Protein AF-A0A924JZL6-F1 (afdb_monomer_lite)

Sequence (47 aa):
MGEFDLIARYFTRPTKRALLGVGDDCALLQPAEGMQLAVSSDMLVEG

Structure (mmCIF, N/CA/C/O backbone):
data_AF-A0A924JZL6-F1
#
_entry.id   AF-A0A924JZL6-F1
#
loop_
_atom_site.group_PDB
_atom_site.id
_atom_site.type_symbol
_atom_site.label_atom_id
_atom_site.label_alt_id
_atom_site.label_comp_id
_atom_site.label_asym_id
_atom_site.label_entity_id
_atom_site.label_seq_id
_atom_site.pdbx_PDB_ins_code
_atom_site.Cartn_x
_atom_site.Cartn_y
_atom_site.Cartn_z
_atom_site.occupancy
_atom_site.B_iso_or_equiv
_atom_site.auth_seq_id
_atom_site.auth_comp_id
_atom_site.auth_asym_id
_atom_site.auth_atom_id
_atom_site.pdbx_PDB_model_num
ATOM 1 N N . MET A 1 1 ? 11.518 6.750 -16.796 1.00 78.88 1 MET A N 1
ATOM 2 C CA . MET A 1 1 ? 10.521 6.749 -15.713 1.00 78.88 1 MET A CA 1
ATOM 3 C C . MET A 1 1 ? 9.986 5.337 -15.632 1.00 78.88 1 MET A C 1
ATOM 5 O O . MET A 1 1 ? 9.327 4.910 -16.572 1.00 78.88 1 MET A O 1
ATOM 9 N N . GLY A 1 2 ? 10.418 4.591 -14.620 1.00 93.88 2 GLY A N 1
ATOM 10 C CA . GLY A 1 2 ? 9.993 3.211 -14.387 1.00 93.88 2 GLY A CA 1
ATOM 11 C C . GLY A 1 2 ? 8.693 3.137 -13.587 1.00 93.88 2 GLY A C 1
ATOM 12 O O . GLY A 1 2 ? 8.104 4.161 -13.238 1.00 93.88 2 GLY A O 1
ATOM 13 N N . GLU A 1 3 ? 8.267 1.918 -13.269 1.00 89.88 3 GLU A N 1
ATOM 14 C CA . GLU A 1 3 ? 7.081 1.653 -12.447 1.00 89.88 3 GLU A CA 1
ATOM 15 C C . GLU A 1 3 ? 7.164 2.335 -11.074 1.00 89.88 3 GLU A C 1
ATOM 17 O O . GLU A 1 3 ? 6.259 3.076 -10.692 1.00 89.88 3 GLU A O 1
ATOM 22 N N . PHE A 1 4 ? 8.283 2.175 -10.364 1.00 88.88 4 PHE A N 1
ATOM 23 C CA . PHE A 1 4 ? 8.450 2.768 -9.036 1.00 88.88 4 PHE A CA 1
ATOM 24 C C . PHE A 1 4 ? 8.414 4.302 -9.059 1.00 88.88 4 PHE A C 1
ATOM 26 O O . PHE A 1 4 ? 7.857 4.910 -8.147 1.00 88.88 4 PHE A O 1
ATOM 33 N N . ASP A 1 5 ? 8.914 4.936 -10.127 1.00 92.94 5 ASP A N 1
ATOM 34 C CA . ASP A 1 5 ? 8.823 6.392 -10.290 1.00 92.94 5 ASP A CA 1
ATOM 35 C C . ASP A 1 5 ? 7.363 6.849 -10.455 1.00 92.94 5 ASP A C 1
ATOM 37 O O . ASP A 1 5 ? 6.963 7.888 -9.923 1.00 92.94 5 ASP A O 1
ATOM 41 N N . LEU A 1 6 ? 6.555 6.078 -11.194 1.00 93.69 6 LEU A N 1
ATOM 42 C CA . LEU A 1 6 ? 5.125 6.334 -11.376 1.00 93.69 6 LEU A CA 1
ATOM 43 C C . LEU A 1 6 ? 4.365 6.173 -10.055 1.00 93.69 6 LEU A C 1
ATOM 45 O O . LEU A 1 6 ? 3.588 7.060 -9.689 1.00 93.69 6 LEU A O 1
ATOM 49 N N . ILE A 1 7 ? 4.621 5.085 -9.323 1.00 90.94 7 ILE A N 1
ATOM 50 C CA . ILE A 1 7 ? 4.042 4.825 -7.997 1.00 90.94 7 ILE A CA 1
ATOM 51 C C . ILE A 1 7 ? 4.368 5.979 -7.050 1.00 90.94 7 ILE A C 1
ATOM 53 O O . ILE A 1 7 ? 3.462 6.603 -6.492 1.00 90.94 7 ILE A O 1
ATOM 57 N N . ALA A 1 8 ? 5.651 6.321 -6.933 1.00 90.38 8 ALA A N 1
ATOM 58 C CA . ALA A 1 8 ? 6.116 7.361 -6.030 1.00 90.38 8 ALA A CA 1
ATOM 59 C C . ALA A 1 8 ? 5.471 8.719 -6.346 1.00 90.38 8 ALA A C 1
ATOM 61 O O . ALA A 1 8 ? 4.969 9.388 -5.440 1.00 90.38 8 ALA A O 1
ATOM 62 N N . ARG A 1 9 ? 5.435 9.107 -7.628 1.00 92.88 9 ARG A N 1
ATOM 63 C CA . ARG A 1 9 ? 4.950 10.422 -8.066 1.00 92.88 9 ARG A CA 1
ATOM 64 C C . ARG A 1 9 ? 3.442 10.600 -7.930 1.00 92.88 9 ARG A C 1
ATOM 66 O O . ARG A 1 9 ? 3.002 11.703 -7.613 1.00 92.88 9 ARG A O 1
ATOM 73 N N . TYR A 1 10 ? 2.657 9.567 -8.220 1.00 93.06 10 TYR A N 1
ATOM 74 C CA . TYR A 1 10 ? 1.205 9.712 -8.367 1.00 93.06 10 TYR A CA 1
ATOM 75 C C . TYR A 1 10 ? 0.394 9.030 -7.264 1.00 93.06 10 TYR A C 1
ATOM 77 O O . TYR A 1 10 ? -0.758 9.407 -7.044 1.00 93.06 10 TYR A O 1
ATOM 85 N N . PHE A 1 11 ? 0.968 8.055 -6.558 1.00 89.75 11 PHE A N 1
ATOM 86 C CA . PHE A 1 11 ? 0.213 7.179 -5.661 1.00 89.75 11 PHE A CA 1
ATOM 87 C C . PHE A 1 11 ? 0.693 7.208 -4.203 1.00 89.75 11 PHE A C 1
ATOM 89 O O . PHE A 1 11 ? 0.008 6.667 -3.333 1.00 89.75 11 PHE A O 1
ATOM 96 N N . THR A 1 12 ? 1.783 7.920 -3.897 1.00 89.69 12 THR A N 1
ATOM 97 C CA . THR A 1 12 ? 2.196 8.194 -2.512 1.00 89.69 12 THR A CA 1
ATOM 98 C C . THR A 1 12 ? 1.259 9.206 -1.863 1.00 89.69 12 THR A C 1
ATOM 100 O O . THR A 1 12 ? 1.249 10.390 -2.197 1.00 89.69 12 THR A O 1
ATOM 103 N N . ARG A 1 13 ? 0.459 8.742 -0.904 1.00 88.44 13 ARG A N 1
ATOM 104 C CA . ARG A 1 13 ? -0.479 9.565 -0.131 1.00 88.44 13 ARG A CA 1
ATOM 105 C C . ARG A 1 13 ? -0.614 9.025 1.293 1.00 88.44 1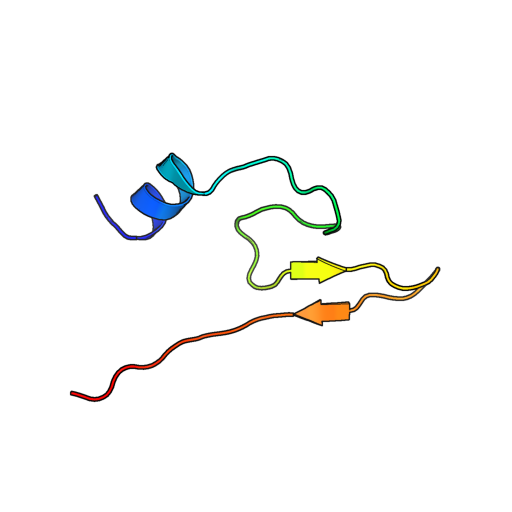3 ARG A C 1
ATOM 107 O O . ARG A 1 13 ? -0.382 7.833 1.492 1.00 88.44 13 ARG A O 1
ATOM 114 N N . PRO A 1 14 ? -1.032 9.848 2.272 1.00 87.81 14 PRO A N 1
ATOM 115 C CA . PRO A 1 14 ? -1.215 9.387 3.644 1.00 87.81 14 PRO A CA 1
ATOM 116 C C . PRO A 1 14 ? -2.197 8.211 3.736 1.00 87.81 14 PRO A C 1
ATOM 118 O O . PRO A 1 14 ? -3.339 8.298 3.265 1.00 87.81 14 PRO A O 1
ATOM 121 N N . THR A 1 15 ? -1.770 7.120 4.367 1.00 87.19 15 THR A N 1
ATOM 122 C CA . THR A 1 15 ? -2.610 5.957 4.657 1.00 87.19 15 THR A CA 1
ATOM 123 C C . THR A 1 15 ? -3.524 6.252 5.841 1.00 87.19 15 THR A C 1
ATOM 125 O O . THR A 1 15 ? -3.080 6.622 6.920 1.00 87.19 15 THR A O 1
ATOM 128 N N . LYS A 1 16 ? -4.840 6.117 5.629 1.00 86.75 16 LYS A N 1
ATOM 129 C CA . LYS A 1 16 ? -5.855 6.447 6.650 1.00 86.75 16 LYS A CA 1
ATOM 130 C C . LYS A 1 16 ? -6.307 5.258 7.498 1.00 86.75 16 LYS A C 1
ATOM 132 O O . LYS A 1 16 ? -6.830 5.464 8.583 1.00 86.75 16 LYS A O 1
ATOM 137 N N . ARG A 1 17 ? -6.218 4.039 6.957 1.00 86.38 17 ARG A N 1
ATOM 138 C CA . ARG A 1 17 ? -6.784 2.817 7.569 1.00 86.38 17 ARG A CA 1
ATOM 139 C C . ARG A 1 17 ? -5.812 1.641 7.615 1.00 86.38 17 ARG A C 1
ATOM 141 O O . ARG A 1 17 ? -6.110 0.646 8.262 1.00 86.38 17 ARG A O 1
ATOM 148 N N . ALA A 1 18 ? -4.701 1.746 6.891 1.00 90.69 18 ALA A N 1
ATOM 149 C CA . ALA A 1 18 ? -3.654 0.742 6.905 1.00 90.69 18 ALA A CA 1
ATOM 150 C C . ALA A 1 18 ? -2.593 1.135 7.931 1.00 90.69 18 ALA A C 1
ATOM 152 O O . ALA A 1 18 ? -2.300 2.321 8.089 1.00 90.69 18 ALA A O 1
ATOM 153 N N . LEU A 1 19 ? -2.038 0.135 8.608 1.00 89.81 19 LEU A N 1
ATOM 154 C CA . LEU A 1 19 ? -0.954 0.290 9.574 1.00 89.81 19 LEU A CA 1
ATOM 155 C C . LEU A 1 19 ? 0.386 0.594 8.894 1.00 89.81 19 LEU A C 1
ATOM 157 O O . LEU A 1 19 ? 1.254 1.204 9.509 1.00 89.81 19 LEU A O 1
ATOM 161 N N . LEU A 1 20 ? 0.541 0.178 7.634 1.00 86.31 20 LEU A N 1
ATOM 162 C CA . LEU A 1 20 ? 1.733 0.402 6.819 1.00 86.31 20 LEU A CA 1
ATOM 163 C C . LEU A 1 20 ? 1.423 1.349 5.655 1.00 86.31 20 LEU A C 1
ATOM 165 O O . LEU A 1 20 ? 0.287 1.427 5.177 1.00 86.31 20 LEU A O 1
ATOM 169 N N . GLY A 1 21 ? 2.433 2.118 5.248 1.00 81.12 21 GLY A N 1
ATOM 170 C CA . GLY A 1 21 ? 2.373 3.025 4.102 1.00 81.12 21 GLY A CA 1
ATOM 171 C C . GLY A 1 21 ? 2.602 2.319 2.765 1.00 81.12 21 GLY A C 1
ATOM 172 O O . GLY A 1 21 ? 2.748 1.104 2.698 1.00 81.12 21 GLY A O 1
ATOM 173 N N . VAL A 1 22 ? 2.637 3.104 1.686 1.00 85.56 22 VAL A N 1
ATOM 174 C CA . VAL A 1 22 ? 3.037 2.619 0.354 1.00 85.56 22 VAL A CA 1
ATOM 175 C C . VAL A 1 22 ? 4.518 2.224 0.376 1.00 85.56 22 VAL A C 1
ATOM 177 O O . VAL A 1 22 ? 5.325 2.971 0.927 1.00 85.56 22 VAL A O 1
ATOM 180 N N . GLY A 1 23 ? 4.868 1.102 -0.261 1.00 81.75 23 GLY A N 1
ATOM 181 C CA . GLY A 1 23 ? 6.253 0.626 -0.397 1.00 81.75 23 GLY A CA 1
ATOM 182 C C . GLY A 1 23 ? 6.570 -0.684 0.330 1.00 81.75 23 GLY A C 1
ATOM 183 O O . GLY A 1 23 ? 7.720 -1.102 0.307 1.00 81.75 23 GLY A O 1
ATOM 184 N N . ASP A 1 24 ? 5.571 -1.307 0.955 1.00 87.44 24 ASP A N 1
ATOM 185 C CA . ASP A 1 24 ? 5.645 -2.671 1.491 1.00 87.44 24 ASP A CA 1
ATOM 186 C C . ASP A 1 24 ? 4.962 -3.666 0.528 1.00 87.44 24 ASP A C 1
ATOM 188 O O . ASP A 1 24 ? 4.184 -3.254 -0.338 1.00 87.44 24 ASP A O 1
ATOM 192 N N . ASP A 1 25 ? 5.208 -4.965 0.699 1.00 87.75 25 ASP A N 1
ATOM 193 C CA . ASP A 1 25 ? 4.719 -6.043 -0.180 1.00 87.75 25 ASP A CA 1
ATOM 194 C C . ASP A 1 25 ? 3.209 -6.311 -0.022 1.00 87.75 25 ASP A C 1
ATOM 196 O O . ASP A 1 25 ? 2.568 -6.969 -0.849 1.00 87.75 25 ASP A O 1
ATOM 200 N N . CYS A 1 26 ? 2.609 -5.816 1.063 1.00 91.75 26 CYS A N 1
ATOM 201 C CA . CYS A 1 26 ? 1.174 -5.902 1.305 1.00 91.75 26 CYS A CA 1
ATOM 202 C C . CYS A 1 26 ? 0.667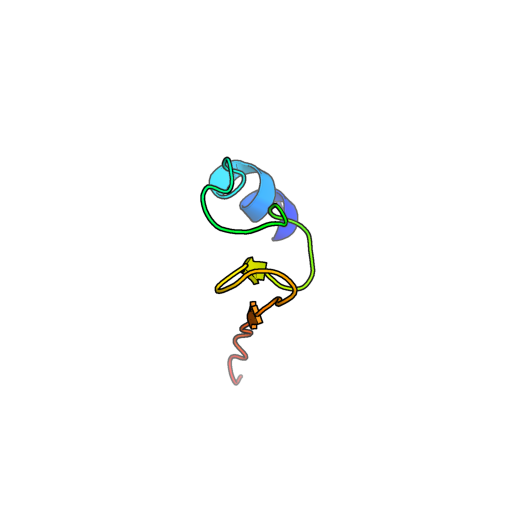 -4.762 2.197 1.00 91.75 26 CYS A C 1
ATOM 204 O O . CYS A 1 26 ? 1.420 -4.101 2.912 1.00 91.75 26 CYS A O 1
ATOM 206 N N . ALA A 1 27 ? 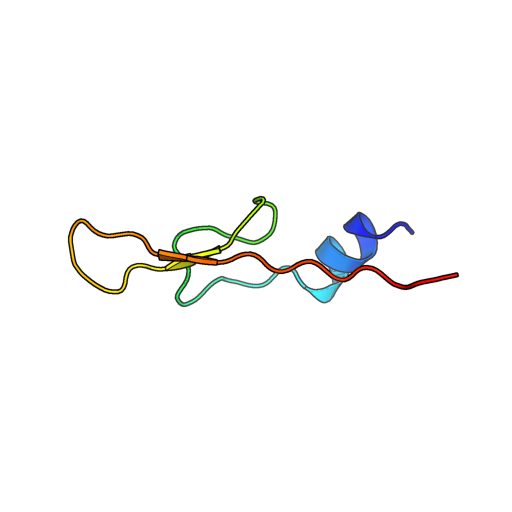-0.649 -4.548 2.199 1.00 93.31 27 ALA A N 1
ATOM 207 C CA . ALA A 1 27 ? -1.294 -3.659 3.157 1.00 93.31 27 ALA A CA 1
ATOM 208 C C . ALA A 1 27 ? -1.701 -4.433 4.418 1.00 93.31 27 ALA A C 1
ATOM 210 O O . ALA A 1 27 ? -2.349 -5.476 4.324 1.00 93.31 27 ALA A O 1
ATOM 211 N N . LEU A 1 28 ? -1.408 -3.877 5.598 1.00 94.56 28 LEU A N 1
ATOM 212 C CA . LEU A 1 28 ? -1.904 -4.392 6.877 1.00 94.56 28 LEU A CA 1
ATOM 213 C C . LEU A 1 28 ? -3.061 -3.540 7.402 1.00 94.56 28 LEU A C 1
ATOM 215 O O . LEU A 1 28 ? -2.918 -2.332 7.588 1.00 94.56 28 LEU A O 1
ATOM 219 N N . LEU A 1 29 ? -4.193 -4.175 7.692 1.00 94.00 29 LEU A N 1
ATOM 220 C CA . LEU A 1 29 ? -5.362 -3.572 8.336 1.00 94.00 29 LEU A CA 1
ATOM 221 C C . LEU A 1 29 ? -5.518 -4.122 9.757 1.00 94.00 29 LEU A C 1
ATOM 223 O O . LEU A 1 29 ? -5.215 -5.286 10.006 1.00 94.00 29 LEU A O 1
ATOM 227 N N . GLN A 1 30 ? -6.045 -3.311 10.674 1.00 94.62 30 GLN A N 1
ATOM 228 C CA . GLN A 1 30 ? -6.361 -3.737 12.040 1.00 94.62 30 GLN A CA 1
ATOM 229 C C . GLN A 1 30 ? -7.882 -3.807 12.239 1.00 94.62 30 GLN A C 1
ATOM 231 O O . GLN A 1 30 ? -8.498 -2.803 12.595 1.00 94.62 30 GLN A O 1
ATOM 236 N N . PRO A 1 31 ? -8.522 -4.958 11.971 1.00 93.75 31 PRO A N 1
ATOM 237 C CA . PRO A 1 31 ? -9.967 -5.096 12.144 1.00 93.75 31 PRO A CA 1
ATOM 238 C C . PRO A 1 31 ? -10.389 -5.189 13.620 1.00 93.75 31 PRO A C 1
ATOM 240 O O . PRO A 1 31 ? -11.514 -4.825 13.952 1.00 93.75 31 PRO A O 1
ATOM 243 N N . ALA A 1 32 ? -9.501 -5.674 14.492 1.00 95.38 32 ALA A N 1
ATOM 244 C CA . ALA A 1 32 ? -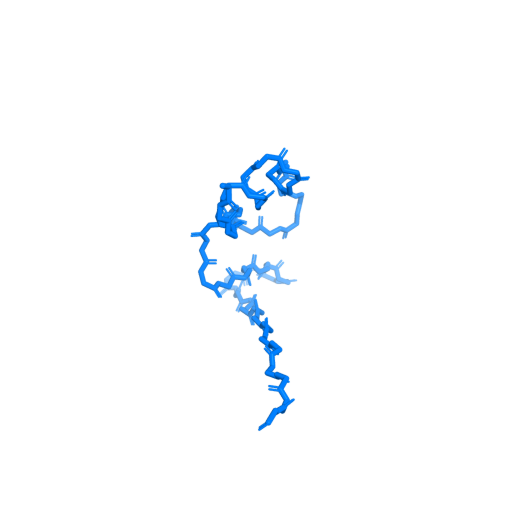9.709 -5.813 15.930 1.00 95.38 32 ALA A CA 1
ATOM 245 C C . ALA A 1 32 ? -8.372 -5.688 16.681 1.00 95.38 32 ALA A C 1
ATOM 247 O O . ALA A 1 32 ? -7.297 -5.812 16.086 1.00 95.38 32 ALA A O 1
ATOM 248 N N . GLU A 1 33 ? -8.436 -5.451 17.991 1.00 95.00 33 GLU A N 1
ATOM 249 C CA . GLU A 1 33 ? -7.253 -5.405 18.853 1.00 95.00 33 GLU A CA 1
ATOM 250 C C . GLU A 1 33 ? -6.487 -6.739 18.814 1.00 95.00 33 GLU A C 1
ATOM 252 O O . GLU A 1 33 ? -7.081 -7.816 18.792 1.00 95.00 33 GLU A O 1
ATOM 257 N N . GLY A 1 34 ? -5.155 -6.665 18.757 1.00 96.06 34 GLY A N 1
ATOM 258 C CA . GLY A 1 34 ? -4.289 -7.846 18.698 1.00 96.06 34 GLY A CA 1
ATOM 259 C C . GLY A 1 34 ? -4.306 -8.621 17.371 1.00 96.06 34 GLY A C 1
ATOM 260 O O . GLY A 1 34 ? -3.638 -9.648 17.281 1.00 96.06 34 GLY A O 1
ATOM 261 N N . MET A 1 35 ? -5.022 -8.155 16.338 1.00 96.44 35 MET A N 1
ATOM 262 C CA . MET A 1 35 ? -5.106 -8.818 15.028 1.00 96.44 35 MET A CA 1
ATOM 263 C C . MET A 1 35 ? -4.602 -7.935 13.883 1.00 96.44 35 MET A C 1
ATOM 265 O O . MET A 1 35 ? -4.729 -6.711 13.920 1.00 96.44 35 MET A O 1
ATOM 269 N N . GLN A 1 36 ? -4.090 -8.571 12.826 1.00 96.25 36 GLN A N 1
ATOM 270 C CA . GLN A 1 36 ? -3.731 -7.920 11.566 1.00 96.25 36 GLN A CA 1
ATOM 271 C C . GLN A 1 36 ? -4.253 -8.735 10.382 1.00 96.25 36 GLN A C 1
ATOM 273 O O . GLN A 1 36 ? -4.070 -9.949 10.324 1.00 96.25 36 GLN A O 1
ATOM 278 N N . LEU A 1 37 ? -4.895 -8.054 9.435 1.00 95.75 37 LEU A N 1
ATOM 279 C CA . LEU A 1 37 ? -5.289 -8.614 8.148 1.00 95.75 37 LEU A CA 1
ATOM 280 C C . LEU A 1 37 ? -4.325 -8.104 7.077 1.00 95.75 37 LEU A C 1
ATOM 282 O O . LEU A 1 37 ? -4.307 -6.905 6.795 1.00 95.75 37 LEU A O 1
ATOM 286 N N . ALA A 1 38 ? -3.555 -9.017 6.489 1.00 96.19 38 ALA A N 1
ATOM 287 C CA . ALA A 1 38 ? -2.682 -8.733 5.358 1.00 96.19 38 ALA A CA 1
ATOM 288 C C . ALA A 1 38 ? -3.437 -8.917 4.036 1.00 96.19 38 ALA A C 1
ATOM 290 O O . ALA A 1 38 ? -4.101 -9.935 3.834 1.00 96.19 38 ALA A O 1
ATOM 291 N N . VAL A 1 39 ? -3.341 -7.934 3.141 1.00 94.25 39 VAL A N 1
ATOM 292 C CA . VAL A 1 39 ? -3.980 -7.952 1.818 1.00 94.25 39 VAL A CA 1
ATOM 293 C C . VAL A 1 39 ? -2.944 -7.606 0.755 1.00 94.25 39 VAL A C 1
ATOM 295 O O . VAL A 1 39 ? -2.312 -6.553 0.830 1.00 94.25 39 VAL A O 1
ATOM 298 N N . SER A 1 40 ? -2.804 -8.471 -0.246 1.00 94.50 40 SER A N 1
ATOM 299 C CA . SER A 1 40 ? -2.001 -8.231 -1.447 1.00 94.50 40 SER A CA 1
ATOM 300 C C . SER A 1 40 ? -2.768 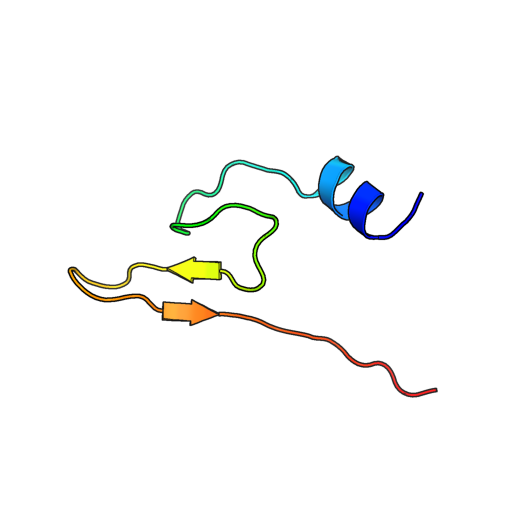-8.697 -2.687 1.00 94.50 40 SER A C 1
ATOM 302 O O . SER A 1 40 ? -3.705 -9.492 -2.578 1.00 94.50 40 SER A O 1
ATOM 304 N N . SER A 1 41 ? -2.425 -8.150 -3.849 1.00 93.00 41 SER A N 1
ATOM 305 C CA . SER A 1 41 ? -3.030 -8.497 -5.131 1.00 93.00 41 SER A CA 1
ATOM 306 C C . SER A 1 41 ? -2.039 -8.223 -6.249 1.00 93.00 41 SER A C 1
ATOM 308 O O . SER A 1 41 ? -1.564 -7.099 -6.369 1.00 93.00 41 SER A O 1
ATOM 310 N N . ASP A 1 42 ? -1.848 -9.211 -7.116 1.00 92.25 42 ASP A N 1
ATOM 311 C CA . ASP A 1 42 ? -1.029 -9.100 -8.321 1.00 92.25 42 ASP A CA 1
ATOM 312 C C . ASP A 1 42 ? -1.873 -9.345 -9.570 1.00 92.25 42 ASP A C 1
ATOM 314 O O . ASP A 1 42 ? -2.900 -10.029 -9.530 1.00 92.25 42 ASP A O 1
ATOM 318 N N . MET A 1 43 ? -1.429 -8.789 -10.694 1.00 91.81 43 MET A N 1
ATOM 319 C CA . MET A 1 43 ? -2.016 -9.039 -12.005 1.00 91.81 43 MET A CA 1
ATOM 320 C C . MET A 1 43 ? -0.950 -9.590 -12.946 1.00 91.81 43 MET A C 1
ATOM 322 O O . MET A 1 43 ? 0.087 -8.968 -13.156 1.00 91.81 43 MET A O 1
ATOM 326 N N . LEU A 1 44 ? -1.245 -10.738 -13.554 1.00 92.88 44 LEU A N 1
ATOM 327 C CA . LEU A 1 44 ? -0.474 -11.305 -14.655 1.00 92.88 44 LEU A CA 1
ATOM 328 C C . LEU A 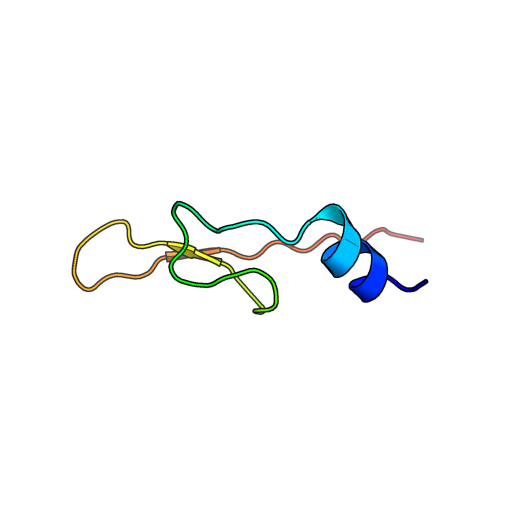1 44 ? -1.280 -11.151 -15.943 1.00 92.88 44 LEU A C 1
ATOM 330 O O . LEU A 1 44 ? -2.486 -11.398 -15.960 1.00 92.88 44 LEU A O 1
ATOM 334 N N . VAL A 1 45 ? -0.611 -10.736 -17.013 1.00 91.94 45 VAL A N 1
ATOM 335 C CA . VAL A 1 45 ? -1.199 -10.603 -18.349 1.00 91.94 45 VAL A CA 1
ATOM 336 C C . VAL A 1 45 ? -0.577 -11.677 -19.231 1.00 91.94 45 VAL A C 1
ATOM 338 O O . VAL A 1 45 ? 0.648 -11.787 -19.265 1.00 91.94 45 VAL A O 1
ATOM 341 N N . GLU A 1 46 ? -1.400 -12.483 -19.906 1.00 85.44 46 GLU A N 1
ATOM 342 C CA . GLU A 1 46 ? -0.886 -13.451 -20.883 1.00 85.44 46 GLU A CA 1
ATOM 343 C C . GLU A 1 46 ? -0.393 -12.741 -22.152 1.00 85.44 46 GLU A C 1
ATOM 345 O O . GLU A 1 46 ? -0.920 -11.690 -22.532 1.00 85.44 46 GLU A O 1
ATOM 350 N N . GLY A 1 47 ? 0.606 -13.332 -22.806 1.00 70.00 47 GLY A N 1
ATOM 351 C CA . GLY A 1 47 ? 1.187 -12.878 -24.067 1.00 70.00 47 GLY A CA 1
ATOM 352 C C . GLY A 1 47 ? 1.818 -14.028 -24.832 1.00 70.00 47 GLY A C 1
ATOM 353 O O . GLY A 1 47 ? 2.237 -15.007 -24.173 1.00 70.00 47 GLY A O 1
#

Foldseek 3Di:
DDPVVCCVPPPFDDDDAFPDGPDDQWTWGDPDPPDTDTDHDDDDDDD

pLDDT: mean 90.45, std 5.1, range [70.0, 96.44]

Radius of gyration: 13.56 Å; chains: 1; bounding box: 20×24×43 Å

Secondary structure (DSSP, 8-state):
--HHHHHHHHH----SSBSS-BTBSSEEE-SSTT--EEE--------